Protein AF-A0A7S1HC30-F1 (afdb_monomer_lite)

Radius of gyration: 20.79 Å; chains: 1; bounding box: 41×43×64 Å

Sequence (171 aa):
AEREGFAALMLTPESKALRHLFFAERVASKIADVPEDTPLRSIAKVGVIGAGTMGGGISMNFLNAGLPVTILETKQEALDRGVATIKKNYEAQVKKGKLKEDKYAQRMALLSTTLSYDDLKDCDLIIEAVFEEIGVKEAVFKQLDAVAKPGAILASNTSTLDVDKIASFTG

pLDDT: mean 96.95, std 2.52, range [80.44, 98.88]

Organism: Hemiselmis andersenii (NCBI:txid464988)

Foldseek 3Di:
DVVVVCVVLCPDPVVVVVVVVVVCVVCVVDDPPADPPRDDDDFQEEEEEFLDPVSLVVLLVCLLVLHAYEYEYQDPVRNVVSLVVNLVVVVVCVVVVNDPPVSSVSSNVSYHYDNDPLVCQPGQEYEYDDDQDLVVLLVVLLSCLVRHYPNRHYYYPHDPDDPVSSVVSHD

InterPro domains:
  IPR006176 3-hydroxyacyl-CoA dehydrogenase, NAD binding [PF02737] (45-169)
  IPR036291 NAD(P)-binding domain superfamily [SSF51735] (42-170)

Structure (mmCIF, N/CA/C/O backbone):
data_AF-A0A7S1HC30-F1
#
_entry.id   AF-A0A7S1HC30-F1
#
loop_
_atom_site.group_PDB
_atom_site.id
_atom_site.type_symbol
_atom_site.label_atom_id
_atom_site.label_alt_id
_atom_site.label_comp_id
_atom_site.label_asym_id
_atom_site.label_entity_id
_atom_site.label_seq_id
_atom_site.pdbx_PDB_ins_code
_atom_site.Cartn_x
_atom_site.Cartn_y
_atom_site.Cartn_z
_atom_site.occupancy
_atom_site.B_iso_or_equiv
_atom_site.auth_seq_id
_atom_site.auth_comp_id
_atom_site.auth_asym_id
_atom_site.auth_atom_id
_atom_site.pdbx_PDB_model_num
ATOM 1 N N . ALA A 1 1 ? 22.413 -2.818 -44.638 1.00 84.06 1 ALA A N 1
ATOM 2 C CA . ALA A 1 1 ? 21.764 -1.829 -43.751 1.00 84.06 1 ALA A CA 1
ATOM 3 C C . ALA A 1 1 ? 21.139 -2.478 -42.508 1.00 84.06 1 ALA A C 1
ATOM 5 O O . ALA A 1 1 ? 21.839 -2.566 -41.511 1.00 84.06 1 ALA A O 1
ATOM 6 N N . GLU A 1 2 ? 19.896 -2.989 -42.530 1.00 94.31 2 GLU A N 1
ATOM 7 C CA . GLU A 1 2 ? 19.231 -3.521 -41.312 1.00 94.31 2 GLU A CA 1
ATOM 8 C C . GLU A 1 2 ? 19.999 -4.687 -40.659 1.00 94.31 2 GLU A C 1
ATOM 10 O O . GLU A 1 2 ? 20.321 -4.633 -39.475 1.00 94.31 2 GLU A O 1
ATOM 15 N N . ARG A 1 3 ? 20.370 -5.709 -41.443 1.00 93.56 3 ARG A N 1
ATOM 16 C CA . ARG A 1 3 ? 21.087 -6.902 -40.952 1.00 93.56 3 ARG A CA 1
ATOM 17 C C . ARG A 1 3 ? 22.434 -6.581 -40.295 1.00 93.56 3 ARG A C 1
ATOM 19 O O . ARG A 1 3 ? 22.799 -7.210 -39.307 1.00 93.56 3 ARG A O 1
ATOM 26 N N . GLU A 1 4 ? 23.173 -5.624 -40.847 1.00 92.88 4 GLU A N 1
ATOM 27 C CA . GLU A 1 4 ? 24.473 -5.200 -40.310 1.00 92.88 4 GLU A CA 1
ATOM 28 C C . GLU A 1 4 ? 24.295 -4.438 -38.997 1.00 92.88 4 GLU A C 1
ATOM 30 O O . GLU A 1 4 ? 24.992 -4.723 -38.026 1.00 92.88 4 GLU A O 1
ATOM 35 N N . GLY A 1 5 ? 23.309 -3.536 -38.938 1.00 94.75 5 GLY A N 1
ATOM 36 C CA . GLY A 1 5 ? 22.949 -2.835 -37.706 1.00 94.75 5 GLY A CA 1
ATOM 37 C C . GLY A 1 5 ? 22.493 -3.797 -36.608 1.00 94.75 5 GLY A C 1
ATOM 38 O O . GLY A 1 5 ? 22.943 -3.689 -35.470 1.00 94.75 5 GLY A O 1
ATOM 39 N N . PHE A 1 6 ? 21.674 -4.795 -36.952 1.00 95.12 6 PHE A N 1
ATOM 40 C CA . PHE A 1 6 ? 21.261 -5.844 -36.021 1.00 95.12 6 PHE A CA 1
ATOM 41 C C . PHE A 1 6 ? 22.463 -6.617 -35.466 1.00 95.12 6 PHE A C 1
ATOM 43 O O . PHE A 1 6 ? 22.598 -6.754 -34.252 1.00 95.12 6 PHE A O 1
ATOM 50 N N . ALA A 1 7 ? 23.360 -7.092 -36.336 1.00 93.88 7 ALA A N 1
ATOM 51 C CA . ALA A 1 7 ? 24.540 -7.844 -35.913 1.00 93.88 7 ALA A CA 1
ATOM 52 C C . ALA A 1 7 ? 25.466 -7.013 -35.009 1.00 93.88 7 ALA A C 1
ATOM 54 O O . ALA A 1 7 ? 25.962 -7.532 -34.009 1.00 93.88 7 ALA A O 1
ATOM 55 N N . ALA A 1 8 ? 25.646 -5.725 -35.322 1.00 94.62 8 ALA A N 1
ATOM 56 C CA . ALA A 1 8 ? 26.434 -4.807 -34.507 1.00 94.62 8 ALA A CA 1
ATOM 57 C C . ALA A 1 8 ? 25.818 -4.607 -33.113 1.00 94.62 8 ALA A C 1
ATOM 59 O O . ALA A 1 8 ? 26.519 -4.746 -32.112 1.00 94.62 8 ALA A O 1
ATOM 60 N N . LEU A 1 9 ? 24.506 -4.353 -33.034 1.00 97.12 9 LEU A N 1
ATOM 61 C CA . LEU A 1 9 ? 23.799 -4.145 -31.766 1.00 97.12 9 LEU A CA 1
ATOM 62 C C . LEU A 1 9 ? 23.716 -5.418 -30.915 1.00 97.12 9 LEU A C 1
ATOM 64 O O . LEU A 1 9 ? 23.770 -5.353 -29.692 1.00 97.12 9 LEU A O 1
ATOM 68 N N . MET A 1 10 ? 23.604 -6.597 -31.527 1.00 95.81 10 MET A N 1
ATOM 69 C CA . MET A 1 10 ? 23.440 -7.866 -30.806 1.00 95.81 10 MET A CA 1
ATOM 70 C C . MET A 1 10 ? 24.601 -8.222 -29.873 1.00 95.81 10 MET A C 1
ATOM 72 O O . MET A 1 10 ? 24.403 -8.962 -28.901 1.00 95.81 10 MET A O 1
ATOM 76 N N . LEU A 1 11 ? 25.797 -7.719 -30.173 1.00 94.44 11 LEU A N 1
ATOM 77 C CA . LEU A 1 11 ? 27.024 -8.038 -29.449 1.00 94.44 11 LEU A CA 1
ATOM 78 C C . LEU A 1 11 ? 27.420 -6.964 -28.428 1.00 94.44 11 LEU A C 1
ATOM 80 O O . LEU A 1 11 ? 28.404 -7.151 -27.713 1.00 94.44 11 LEU A O 1
ATOM 84 N N . THR A 1 12 ? 26.669 -5.866 -28.322 1.00 97.94 12 THR A N 1
ATOM 85 C CA . THR A 1 12 ? 27.015 -4.785 -27.395 1.00 97.94 12 THR A CA 1
ATOM 86 C C . THR A 1 12 ? 26.644 -5.128 -25.944 1.00 97.94 12 THR A C 1
ATOM 88 O O . THR A 1 12 ? 25.709 -5.909 -25.693 1.00 97.94 12 THR A O 1
ATOM 91 N N . PRO A 1 13 ? 27.349 -4.550 -24.953 1.00 98.12 13 PRO A N 1
ATOM 92 C CA . PRO A 1 13 ? 27.002 -4.724 -23.545 1.00 98.12 13 PRO A CA 1
ATOM 93 C C . PRO A 1 13 ? 25.593 -4.210 -23.210 1.00 98.12 13 PRO A C 1
ATOM 95 O O . PRO A 1 13 ? 24.913 -4.830 -22.396 1.00 98.12 13 PRO A O 1
ATOM 98 N N . GLU A 1 14 ? 25.108 -3.153 -23.867 1.00 97.94 14 GLU A N 1
ATOM 99 C CA . GLU A 1 14 ? 23.758 -2.608 -23.667 1.00 97.94 14 GLU A CA 1
ATOM 100 C C . GLU A 1 14 ? 22.692 -3.616 -24.106 1.00 97.94 14 GLU A C 1
ATOM 102 O O . GLU A 1 14 ? 21.752 -3.891 -23.363 1.00 97.94 14 GLU A O 1
ATOM 107 N N . SER A 1 15 ? 22.865 -4.245 -25.273 1.00 98.06 15 SER A N 1
ATOM 108 C CA . SER A 1 15 ? 21.964 -5.301 -25.747 1.00 98.06 15 SER A CA 1
ATOM 109 C C . SER A 1 15 ? 21.972 -6.521 -24.825 1.00 98.06 15 SER A C 1
ATOM 111 O O . SER A 1 15 ? 20.935 -7.147 -24.581 1.00 98.06 15 SER A O 1
ATOM 113 N N . LYS A 1 16 ? 23.136 -6.883 -24.272 1.00 97.44 16 LYS A N 1
ATOM 114 C CA . LYS A 1 16 ? 23.230 -7.942 -23.258 1.00 97.44 16 LYS A CA 1
ATOM 115 C C . LYS A 1 16 ? 22.485 -7.558 -21.973 1.00 97.44 16 LYS A C 1
ATOM 117 O O . LYS A 1 16 ? 21.726 -8.379 -21.461 1.00 97.44 16 LYS A O 1
ATOM 122 N N . ALA A 1 17 ? 22.655 -6.330 -21.486 1.00 98.00 17 ALA A N 1
ATOM 123 C CA . ALA A 1 17 ? 21.997 -5.830 -20.280 1.00 98.00 17 ALA A CA 1
ATOM 124 C C . ALA A 1 17 ? 20.469 -5.748 -20.437 1.00 98.00 17 ALA A C 1
ATOM 126 O O . ALA A 1 17 ? 19.740 -6.214 -19.566 1.00 98.00 17 ALA A O 1
ATOM 127 N N . LEU A 1 18 ? 19.976 -5.241 -21.571 1.00 97.81 18 LEU A N 1
ATOM 128 C CA . LEU A 1 18 ? 18.538 -5.136 -21.844 1.00 97.81 18 LEU A CA 1
ATOM 129 C C . LEU A 1 18 ? 17.867 -6.509 -21.954 1.00 97.81 18 LEU A C 1
ATOM 131 O O . LEU A 1 18 ? 16.791 -6.716 -21.396 1.00 97.81 18 LEU A O 1
ATOM 135 N N . ARG A 1 19 ? 18.518 -7.479 -22.610 1.00 97.06 19 ARG A N 1
ATOM 136 C CA . ARG A 1 19 ? 18.030 -8.867 -22.633 1.00 97.06 19 ARG A CA 1
ATOM 137 C C . ARG A 1 19 ? 18.033 -9.488 -21.241 1.00 97.06 19 ARG A C 1
ATOM 139 O O . ARG A 1 19 ? 17.076 -10.168 -20.893 1.00 97.06 19 ARG A O 1
ATOM 146 N N . HIS A 1 20 ? 19.079 -9.253 -20.446 1.00 96.81 20 HIS A N 1
ATOM 147 C CA . HIS A 1 20 ? 19.118 -9.720 -19.062 1.00 96.81 20 HIS A CA 1
ATOM 148 C C . HIS A 1 20 ? 17.942 -9.164 -18.255 1.00 96.81 20 HIS A C 1
ATOM 150 O O . HIS A 1 20 ? 17.221 -9.955 -17.660 1.00 96.81 20 HIS A O 1
ATOM 156 N N . LEU A 1 21 ? 17.701 -7.849 -18.300 1.00 96.62 21 LEU A N 1
ATOM 157 C CA . LEU A 1 21 ? 16.585 -7.210 -17.597 1.00 96.62 21 LEU A CA 1
ATOM 158 C C . LEU A 1 21 ? 15.234 -7.813 -18.004 1.00 96.62 21 LEU A C 1
ATOM 160 O O . LEU A 1 21 ? 14.430 -8.159 -17.145 1.00 96.62 21 LEU A O 1
ATOM 164 N N . PHE A 1 22 ? 1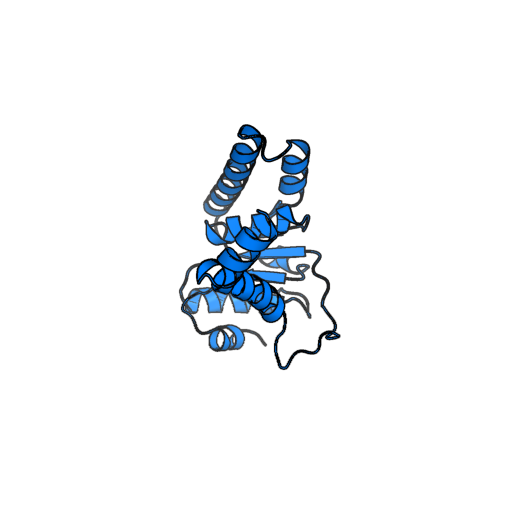5.026 -8.023 -19.305 1.00 95.50 22 PHE A N 1
ATOM 165 C CA . PHE A 1 22 ? 13.807 -8.628 -19.842 1.00 95.50 22 PHE A CA 1
ATOM 166 C C . PHE A 1 22 ? 13.544 -10.049 -19.314 1.00 95.50 22 PHE A C 1
ATOM 168 O O . PHE A 1 22 ? 12.401 -10.414 -19.040 1.00 95.50 22 PHE A O 1
ATOM 175 N N . PHE A 1 23 ? 14.587 -10.872 -19.166 1.00 95.19 23 PHE A N 1
ATOM 176 C CA . PHE A 1 23 ? 14.439 -12.204 -18.574 1.00 95.19 23 PHE A CA 1
ATOM 177 C C . PHE A 1 23 ? 14.345 -12.153 -17.045 1.00 95.19 23 PHE A C 1
ATOM 179 O O . PHE A 1 23 ? 13.558 -12.900 -16.468 1.00 95.19 23 PHE A O 1
ATOM 186 N N . ALA A 1 24 ? 15.100 -11.265 -16.398 1.00 94.56 24 ALA A N 1
ATOM 187 C CA . ALA A 1 24 ? 15.101 -11.098 -14.950 1.00 94.56 24 ALA A CA 1
ATOM 188 C C . ALA A 1 24 ? 13.721 -10.679 -14.427 1.00 94.56 24 ALA A C 1
ATOM 190 O O . ALA A 1 24 ? 13.249 -11.269 -13.464 1.00 94.56 24 ALA A O 1
ATOM 191 N N . GLU A 1 25 ? 13.033 -9.751 -15.099 1.00 93.69 25 GLU A N 1
ATOM 192 C CA . GLU A 1 25 ? 11.677 -9.319 -14.729 1.00 93.69 25 GLU A CA 1
ATOM 193 C C . GLU A 1 25 ? 10.679 -10.490 -14.705 1.00 93.69 25 GLU A C 1
ATOM 195 O O . GLU A 1 25 ? 9.858 -10.609 -13.799 1.00 93.69 25 GLU A O 1
ATOM 200 N N . ARG A 1 26 ? 10.791 -11.417 -15.662 1.00 90.19 26 ARG A N 1
ATOM 201 C CA . ARG A 1 26 ? 9.920 -12.600 -15.736 1.00 90.19 26 ARG A CA 1
ATOM 202 C C . ARG A 1 26 ? 10.243 -13.625 -14.662 1.00 90.19 26 ARG A C 1
ATOM 204 O O . ARG A 1 26 ? 9.333 -14.194 -14.065 1.00 90.19 26 ARG A O 1
ATOM 211 N N . VAL A 1 27 ? 11.530 -13.871 -14.432 1.00 90.81 27 VAL A N 1
ATOM 212 C CA . VAL A 1 27 ? 11.986 -14.836 -13.426 1.00 90.81 27 VAL A CA 1
ATOM 213 C C . VAL A 1 27 ? 11.735 -14.318 -12.010 1.00 90.81 27 VAL A C 1
ATOM 215 O O . VAL A 1 27 ? 11.433 -15.122 -11.143 1.00 90.81 27 VAL A O 1
ATOM 218 N N . ALA A 1 28 ? 11.757 -13.001 -11.780 1.00 91.94 28 ALA A N 1
ATOM 219 C CA . ALA A 1 28 ? 11.500 -12.401 -10.469 1.00 91.94 28 ALA A CA 1
ATOM 220 C C . ALA A 1 28 ? 10.112 -12.745 -9.896 1.00 91.94 28 ALA A C 1
ATOM 222 O O . ALA A 1 28 ? 9.947 -12.782 -8.683 1.00 91.94 28 ALA A O 1
ATOM 223 N N . SER A 1 29 ? 9.127 -13.027 -10.756 1.00 89.12 29 SER A N 1
ATOM 224 C CA . SER A 1 29 ? 7.795 -13.482 -10.331 1.00 89.12 29 SER A CA 1
ATOM 225 C C . SER A 1 29 ? 7.740 -14.953 -9.892 1.00 89.12 29 SER A C 1
ATOM 227 O O . SER A 1 29 ? 6.739 -15.382 -9.326 1.00 89.12 29 SER A O 1
ATOM 229 N N . LYS A 1 30 ? 8.797 -15.733 -10.156 1.00 90.56 30 LYS A N 1
ATOM 230 C CA . LYS A 1 30 ? 8.865 -17.169 -9.877 1.00 90.56 30 LYS A CA 1
ATOM 231 C C . LYS A 1 30 ? 9.690 -17.418 -8.623 1.00 90.56 30 LYS A C 1
ATOM 233 O O . LYS A 1 30 ? 10.906 -17.232 -8.624 1.00 90.56 30 LYS A O 1
ATOM 238 N N . ILE A 1 31 ? 9.027 -17.878 -7.571 1.00 92.25 31 ILE A N 1
ATOM 239 C CA . ILE A 1 31 ? 9.674 -18.282 -6.323 1.00 92.25 31 ILE A CA 1
ATOM 240 C C . ILE A 1 31 ? 9.918 -19.794 -6.404 1.00 92.25 31 ILE A C 1
ATOM 242 O O . ILE A 1 31 ? 9.012 -20.550 -6.740 1.00 92.25 31 ILE A O 1
ATOM 246 N N . ALA A 1 32 ? 11.158 -20.233 -6.170 1.00 91.12 32 ALA A N 1
ATOM 247 C CA . ALA A 1 32 ? 11.612 -21.588 -6.503 1.00 91.12 32 ALA A CA 1
ATOM 248 C C . ALA A 1 32 ? 10.812 -22.716 -5.821 1.00 91.12 32 ALA A C 1
ATOM 250 O O . ALA A 1 32 ? 10.669 -23.793 -6.394 1.00 91.12 32 ALA A O 1
ATOM 251 N N . ASP A 1 33 ? 10.302 -22.467 -4.619 1.00 93.94 33 ASP A N 1
ATOM 252 C CA . ASP A 1 33 ? 9.535 -23.393 -3.787 1.00 93.94 33 ASP A CA 1
ATOM 253 C C . ASP A 1 33 ? 8.023 -23.095 -3.766 1.00 93.94 33 ASP A C 1
ATOM 255 O O . ASP A 1 33 ? 7.284 -23.746 -3.029 1.00 93.94 33 ASP A O 1
ATOM 259 N N . VAL A 1 34 ? 7.541 -22.168 -4.606 1.00 94.50 34 VAL A N 1
ATOM 260 C CA . VAL A 1 34 ? 6.113 -21.842 -4.749 1.00 94.50 34 VAL A CA 1
ATOM 261 C C . VAL A 1 34 ? 5.634 -22.240 -6.152 1.00 94.50 34 VAL A C 1
ATOM 263 O O . VAL A 1 34 ? 5.957 -21.558 -7.129 1.00 94.50 34 VAL A O 1
ATOM 266 N N . PRO A 1 35 ? 4.862 -23.336 -6.286 1.00 94.50 35 PRO A N 1
ATOM 267 C CA . PRO A 1 35 ? 4.300 -23.769 -7.565 1.00 94.50 35 PRO A CA 1
ATOM 268 C C . PRO A 1 35 ? 3.409 -22.708 -8.227 1.00 94.50 35 PRO A C 1
ATOM 270 O O . PRO A 1 35 ? 2.715 -21.953 -7.544 1.00 94.50 35 PRO A O 1
ATOM 273 N N . GLU A 1 36 ? 3.373 -22.680 -9.565 1.00 91.69 36 GLU A N 1
ATOM 274 C CA . GLU A 1 36 ? 2.570 -21.708 -10.333 1.00 91.69 36 GLU A CA 1
ATOM 275 C C . GLU A 1 36 ? 1.051 -21.851 -10.102 1.00 91.69 36 GLU A C 1
ATOM 277 O O . GLU A 1 36 ? 0.307 -20.896 -10.314 1.00 91.69 36 GLU A O 1
ATOM 282 N N . ASP A 1 37 ? 0.586 -23.017 -9.650 1.00 93.88 37 ASP A N 1
ATOM 283 C CA . ASP A 1 37 ? -0.816 -23.320 -9.343 1.00 93.88 37 ASP A CA 1
ATOM 284 C C . ASP A 1 37 ? -1.187 -23.104 -7.864 1.00 93.88 37 ASP A C 1
ATOM 286 O O . ASP A 1 37 ? -2.291 -23.464 -7.447 1.00 93.88 37 ASP A O 1
ATOM 290 N N . THR A 1 38 ? -0.298 -22.488 -7.074 1.00 95.81 38 THR A N 1
ATOM 291 C CA . THR A 1 38 ? -0.565 -22.159 -5.667 1.00 95.81 38 THR A CA 1
ATOM 292 C C . THR A 1 38 ? -1.854 -21.332 -5.549 1.00 95.81 38 THR A C 1
ATOM 294 O O . THR A 1 38 ? -1.933 -20.238 -6.118 1.00 95.81 38 THR A O 1
ATOM 297 N N . PRO A 1 39 ? -2.873 -21.806 -4.804 1.00 95.81 39 PRO A N 1
ATOM 298 C CA . PRO A 1 39 ? -4.133 -21.087 -4.665 1.00 95.81 39 PRO A CA 1
ATOM 299 C C . PRO A 1 39 ? -3.936 -19.694 -4.063 1.00 95.81 39 PRO A C 1
ATOM 301 O O . PRO A 1 39 ? -3.283 -19.532 -3.031 1.00 95.81 39 PRO A O 1
ATOM 304 N N . LEU A 1 40 ? -4.547 -18.686 -4.685 1.00 95.94 40 LEU A N 1
ATOM 305 C CA . LEU A 1 40 ? -4.446 -17.296 -4.247 1.00 95.94 40 LEU A CA 1
ATOM 306 C C . LEU A 1 40 ? -5.643 -16.887 -3.390 1.00 95.94 40 LEU A C 1
ATOM 308 O O . LEU A 1 40 ? -6.783 -17.285 -3.636 1.00 95.94 40 LEU A O 1
ATOM 312 N N . ARG A 1 41 ? -5.386 -16.016 -2.411 1.00 96.19 41 ARG A N 1
ATOM 313 C CA . ARG A 1 41 ? -6.446 -15.292 -1.702 1.00 96.19 41 ARG A CA 1
ATOM 314 C C . ARG A 1 41 ? -6.912 -14.116 -2.559 1.00 96.19 41 ARG A C 1
ATOM 316 O O . ARG A 1 41 ? -6.097 -13.415 -3.154 1.00 96.19 41 ARG A O 1
ATOM 323 N N . SER A 1 42 ? -8.221 -13.887 -2.605 1.00 96.88 42 SER A N 1
ATOM 324 C CA . SER A 1 42 ? -8.779 -12.713 -3.279 1.00 96.88 42 SER A CA 1
ATOM 325 C C . SER A 1 42 ? -8.564 -11.468 -2.424 1.00 96.88 42 SER A C 1
ATOM 327 O O . SER A 1 42 ? -8.919 -11.470 -1.249 1.00 96.88 42 SER A O 1
ATOM 329 N N . ILE A 1 43 ? -8.042 -10.396 -3.023 1.00 98.31 43 ILE A N 1
ATOM 330 C CA . ILE A 1 43 ? -7.889 -9.093 -2.369 1.00 98.31 43 ILE A CA 1
ATOM 331 C C . ILE A 1 43 ? -8.920 -8.130 -2.954 1.00 98.31 43 ILE A C 1
ATOM 333 O O . ILE A 1 43 ? -8.803 -7.714 -4.105 1.00 98.31 43 ILE A O 1
ATOM 337 N N . ALA A 1 44 ? -9.938 -7.796 -2.162 1.00 98.06 44 ALA A N 1
ATOM 338 C CA . ALA A 1 44 ? -11.028 -6.901 -2.536 1.00 98.06 44 ALA A CA 1
ATOM 339 C C . ALA A 1 44 ? -11.071 -5.620 -1.688 1.00 98.06 44 ALA A C 1
ATOM 341 O O . ALA A 1 44 ? -11.617 -4.623 -2.150 1.00 98.06 44 ALA A O 1
ATOM 342 N N . LYS A 1 45 ? -10.511 -5.621 -0.471 1.00 98.56 45 LYS A N 1
ATOM 343 C CA . LYS A 1 45 ? -10.389 -4.446 0.408 1.00 98.56 45 LYS A CA 1
ATOM 344 C C . LYS A 1 45 ? -9.005 -4.382 1.046 1.00 98.56 45 LYS A C 1
ATOM 346 O O . LYS A 1 45 ? -8.523 -5.387 1.570 1.00 98.56 45 LYS A O 1
ATOM 351 N N . VAL A 1 46 ? -8.400 -3.195 1.042 1.00 98.88 46 VAL A N 1
ATOM 352 C CA . VAL A 1 46 ? -7.055 -2.969 1.586 1.00 98.88 46 VAL A CA 1
ATOM 353 C C . VAL A 1 46 ? -7.094 -1.977 2.746 1.00 98.88 46 VAL A C 1
ATOM 355 O O . VAL A 1 46 ? -7.694 -0.910 2.640 1.00 98.88 46 VAL A O 1
ATOM 358 N N . GLY A 1 47 ? -6.425 -2.309 3.845 1.00 98.81 47 GLY A N 1
ATOM 359 C CA . GLY A 1 47 ? -6.130 -1.393 4.943 1.00 98.81 47 GLY A CA 1
ATOM 360 C C . GLY A 1 47 ? -4.696 -0.877 4.847 1.00 98.81 47 GLY A C 1
ATOM 361 O O . GLY A 1 47 ? -3.785 -1.634 4.512 1.00 98.81 47 GLY A O 1
ATOM 362 N N . VAL A 1 48 ? -4.469 0.396 5.159 1.00 98.88 48 VAL A N 1
ATOM 363 C CA . VAL A 1 48 ? -3.117 0.965 5.282 1.00 98.88 48 VAL A CA 1
ATOM 364 C C . VAL A 1 48 ? -3.013 1.721 6.597 1.00 98.88 48 VAL A C 1
ATOM 366 O O . VAL A 1 48 ? -3.811 2.618 6.857 1.00 98.88 48 VAL A O 1
ATOM 369 N N . ILE A 1 49 ? -2.028 1.382 7.425 1.00 98.69 49 ILE A N 1
ATOM 370 C CA . ILE A 1 49 ? -1.797 2.062 8.703 1.00 98.69 49 ILE A CA 1
ATOM 371 C C . ILE A 1 49 ? -0.692 3.092 8.525 1.00 98.69 49 ILE A C 1
ATOM 373 O O . ILE A 1 49 ? 0.440 2.749 8.188 1.00 98.69 49 ILE A O 1
ATOM 377 N N . GLY A 1 50 ? -1.029 4.348 8.796 1.00 98.06 50 GLY A N 1
ATOM 378 C CA . GLY A 1 50 ? -0.155 5.495 8.620 1.00 98.06 50 GLY A CA 1
ATOM 379 C C . GLY A 1 50 ? -0.509 6.278 7.358 1.00 98.06 50 GLY A C 1
ATOM 380 O O . GLY A 1 50 ? -0.426 5.780 6.241 1.00 98.06 50 GLY A O 1
ATOM 381 N N . ALA A 1 51 ? -0.849 7.555 7.530 1.00 97.31 51 ALA A N 1
ATOM 382 C CA . ALA A 1 51 ? -1.204 8.469 6.439 1.00 97.31 51 ALA A CA 1
ATOM 383 C C . ALA A 1 51 ? -0.011 9.309 5.923 1.00 97.31 51 ALA A C 1
ATOM 385 O O . ALA A 1 51 ? -0.193 10.304 5.222 1.00 97.31 51 ALA A O 1
ATOM 386 N N . GLY A 1 52 ? 1.221 8.946 6.302 1.00 95.19 52 GLY A N 1
ATOM 387 C CA . GLY A 1 52 ? 2.444 9.631 5.872 1.00 95.19 52 GLY A CA 1
ATOM 388 C C . GLY A 1 52 ? 2.778 9.407 4.392 1.00 95.19 52 GLY A C 1
ATOM 389 O O . GLY A 1 52 ? 2.005 8.820 3.639 1.00 95.19 52 GLY A O 1
ATOM 390 N N . THR A 1 53 ? 3.966 9.837 3.962 1.00 95.44 53 THR A N 1
ATOM 391 C CA . THR A 1 53 ? 4.405 9.723 2.557 1.00 95.44 53 THR A CA 1
ATOM 392 C C . THR A 1 53 ? 4.319 8.292 2.020 1.00 95.44 53 THR A C 1
ATOM 394 O O . THR A 1 53 ? 3.790 8.084 0.929 1.00 95.44 53 THR A O 1
ATOM 397 N N . MET A 1 54 ? 4.798 7.309 2.792 1.00 96.94 54 MET A N 1
ATOM 398 C CA . MET A 1 54 ? 4.784 5.900 2.384 1.00 96.94 54 MET A CA 1
ATOM 399 C C . MET A 1 54 ? 3.358 5.359 2.302 1.00 96.94 54 MET A C 1
ATOM 401 O O . MET A 1 54 ? 2.948 4.902 1.239 1.00 96.94 54 MET A O 1
ATOM 405 N N . GLY A 1 55 ? 2.570 5.487 3.374 1.00 98.06 55 GLY A N 1
ATOM 406 C CA . GLY A 1 55 ? 1.188 5.007 3.385 1.00 98.06 55 GLY A CA 1
ATOM 407 C C . GLY A 1 55 ? 0.303 5.677 2.332 1.00 98.06 55 GLY A C 1
ATOM 408 O O . GLY A 1 55 ? -0.497 5.006 1.680 1.00 98.06 55 GLY A O 1
ATOM 409 N N . GLY A 1 56 ? 0.511 6.968 2.056 1.00 98.06 56 GLY A N 1
ATOM 410 C CA . GLY A 1 56 ? -0.162 7.664 0.961 1.00 98.06 56 GLY A CA 1
ATOM 411 C C . GLY A 1 56 ? 0.202 7.106 -0.419 1.00 98.06 56 GLY A C 1
ATOM 412 O O . GLY A 1 56 ? -0.687 6.842 -1.228 1.00 98.06 56 GLY A O 1
ATOM 413 N N . GLY A 1 57 ? 1.491 6.869 -0.682 1.00 98.25 57 GLY A N 1
ATOM 414 C CA . GLY A 1 57 ? 1.956 6.272 -1.938 1.00 98.25 57 GLY A CA 1
ATOM 415 C C . GLY A 1 57 ? 1.467 4.834 -2.138 1.00 98.25 57 GLY A C 1
ATOM 416 O O . GLY A 1 57 ? 0.980 4.494 -3.217 1.00 98.25 57 GLY A O 1
ATOM 417 N N . ILE A 1 58 ? 1.528 4.015 -1.083 1.00 98.69 58 ILE A N 1
ATOM 418 C CA . ILE A 1 58 ? 1.001 2.644 -1.065 1.00 98.69 58 ILE A CA 1
ATOM 419 C C . ILE A 1 58 ? -0.494 2.662 -1.387 1.00 98.69 58 ILE A C 1
ATOM 421 O O . ILE A 1 58 ? -0.926 1.981 -2.316 1.00 98.69 58 ILE A O 1
ATOM 425 N N . SER A 1 59 ? -1.267 3.505 -0.698 1.00 98.75 59 SER A N 1
ATOM 426 C CA . SER A 1 59 ? -2.707 3.655 -0.937 1.00 98.75 59 SER A CA 1
ATOM 427 C C . SER A 1 59 ? -2.996 4.008 -2.395 1.00 98.75 59 SER A C 1
ATOM 429 O O . SER A 1 59 ? -3.814 3.360 -3.043 1.00 98.75 59 SER A O 1
ATOM 431 N N . MET A 1 60 ? -2.270 4.976 -2.962 1.00 98.56 60 MET A N 1
ATOM 432 C CA . MET A 1 60 ? -2.447 5.379 -4.358 1.00 98.56 60 MET A CA 1
ATOM 433 C C . MET A 1 60 ? -2.225 4.236 -5.359 1.00 98.56 60 MET A C 1
ATOM 435 O O . MET A 1 60 ? -2.910 4.216 -6.380 1.00 98.56 60 MET A O 1
ATOM 439 N N . ASN A 1 61 ? -1.321 3.284 -5.101 1.00 98.62 61 ASN A N 1
ATOM 440 C CA . ASN A 1 61 ? -1.126 2.129 -5.988 1.00 98.62 61 ASN A CA 1
ATOM 441 C C . ASN A 1 61 ? -2.390 1.261 -6.075 1.00 98.62 61 ASN A C 1
ATOM 443 O O . ASN A 1 61 ? -2.828 0.932 -7.178 1.00 98.62 61 ASN A O 1
ATOM 447 N N . PHE A 1 62 ? -3.024 0.965 -4.938 1.00 98.75 62 PHE A N 1
ATOM 448 C CA . PHE A 1 62 ? -4.268 0.191 -4.899 1.00 98.75 62 PHE A CA 1
ATOM 449 C C . PHE A 1 62 ? -5.448 0.958 -5.502 1.00 98.75 62 PHE A C 1
ATOM 451 O O . PHE A 1 62 ? -6.172 0.410 -6.334 1.00 98.75 62 PHE A O 1
ATOM 458 N N . LEU A 1 63 ? -5.584 2.253 -5.192 1.00 98.69 63 LEU A N 1
ATOM 459 C CA . LEU A 1 63 ? -6.609 3.105 -5.805 1.00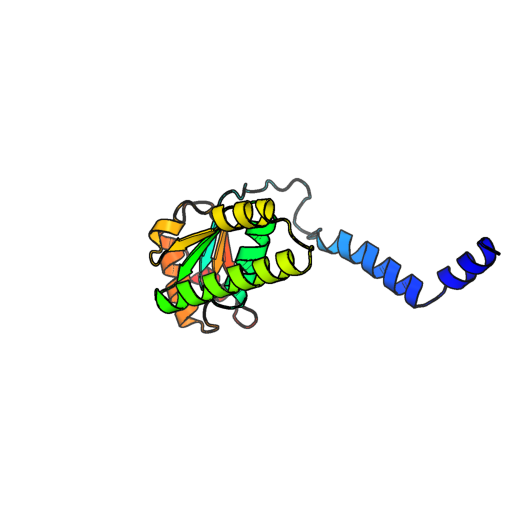 98.69 63 LEU A CA 1
ATOM 460 C C . LEU A 1 63 ? -6.453 3.151 -7.334 1.00 98.69 63 LEU A C 1
ATOM 462 O O . LEU A 1 63 ? -7.436 3.095 -8.071 1.00 98.69 63 LEU A O 1
ATOM 466 N N . ASN A 1 64 ? -5.215 3.211 -7.838 1.00 98.06 64 ASN A N 1
ATOM 467 C CA . ASN A 1 64 ? -4.938 3.189 -9.275 1.00 98.06 64 ASN A CA 1
ATOM 468 C C . ASN A 1 64 ? -5.351 1.869 -9.937 1.00 98.06 64 ASN A C 1
ATOM 470 O O . ASN A 1 64 ? -5.766 1.902 -11.097 1.00 98.06 64 ASN A O 1
ATOM 474 N N . ALA A 1 65 ? -5.252 0.756 -9.207 1.00 98.00 65 ALA A N 1
ATOM 475 C CA . ALA A 1 65 ? -5.712 -0.566 -9.625 1.00 98.00 65 ALA A CA 1
ATOM 476 C C . ALA A 1 65 ? -7.233 -0.765 -9.458 1.00 98.00 65 ALA A C 1
ATOM 478 O O . ALA A 1 65 ? -7.759 -1.792 -9.877 1.00 98.00 65 ALA A O 1
ATOM 479 N N . GLY A 1 66 ? -7.950 0.213 -8.891 1.00 98.06 66 GLY A N 1
ATOM 480 C CA . GLY A 1 66 ? -9.396 0.145 -8.678 1.00 98.06 66 GLY A CA 1
ATOM 481 C C . GLY A 1 66 ? -9.811 -0.588 -7.401 1.00 98.06 66 GLY A C 1
ATOM 482 O O . GLY A 1 66 ? -10.967 -0.990 -7.293 1.00 98.06 66 GLY A O 1
ATOM 483 N N . LEU A 1 67 ? -8.894 -0.759 -6.444 1.00 98.56 67 LEU A N 1
ATOM 484 C CA . LEU A 1 67 ? -9.175 -1.400 -5.162 1.00 98.56 67 LEU A CA 1
ATOM 485 C C . LEU A 1 67 ? -9.514 -0.357 -4.077 1.00 98.56 67 LEU A C 1
ATOM 487 O O . LEU A 1 67 ? -8.811 0.652 -3.975 1.00 98.56 67 LEU A O 1
ATOM 491 N N . PRO A 1 68 ? -10.559 -0.587 -3.257 1.00 98.69 68 PRO A N 1
ATOM 492 C CA . PRO A 1 68 ? -10.870 0.224 -2.085 1.00 98.69 68 PRO A CA 1
ATOM 493 C C . PRO A 1 68 ? -9.745 0.185 -1.051 1.00 98.69 68 PRO A C 1
ATOM 495 O O . PRO A 1 68 ? -9.230 -0.891 -0.730 1.00 98.69 68 PRO A O 1
ATOM 498 N N . VAL A 1 69 ? -9.421 1.351 -0.490 1.00 98.88 69 VAL A N 1
ATOM 499 C CA . VAL A 1 69 ? -8.411 1.501 0.562 1.00 98.88 69 VAL A CA 1
ATOM 500 C C . VAL A 1 69 ? -8.995 2.251 1.751 1.00 98.88 69 VAL A C 1
ATOM 502 O O . VAL A 1 69 ? -9.531 3.343 1.576 1.00 98.88 69 VAL A O 1
ATOM 505 N N . THR A 1 70 ? -8.818 1.714 2.956 1.00 98.88 70 THR A N 1
ATOM 506 C CA . THR A 1 70 ? -9.069 2.425 4.215 1.00 98.88 70 THR A CA 1
ATOM 507 C C . THR A 1 70 ? -7.739 2.790 4.867 1.00 98.88 70 THR A C 1
ATOM 509 O O . THR A 1 70 ? -6.968 1.904 5.237 1.00 98.88 70 THR A O 1
ATOM 512 N N . ILE A 1 71 ? -7.458 4.089 5.017 1.00 98.75 71 ILE A N 1
ATOM 513 C CA . ILE A 1 71 ? -6.270 4.569 5.739 1.00 98.75 71 ILE A CA 1
ATOM 514 C C . ILE A 1 71 ? -6.619 4.785 7.209 1.00 98.75 71 ILE A C 1
ATOM 516 O O . ILE A 1 71 ? -7.522 5.564 7.521 1.00 98.75 71 ILE A O 1
ATOM 520 N N . LEU A 1 72 ? -5.867 4.144 8.097 1.00 98.75 72 LEU A N 1
ATOM 521 C CA . LEU A 1 72 ? -5.927 4.358 9.537 1.00 98.75 72 LEU A CA 1
ATOM 522 C C . LEU A 1 72 ? -4.817 5.316 9.985 1.00 98.75 72 LEU A C 1
ATOM 524 O O . LEU A 1 72 ? -3.659 5.174 9.583 1.00 98.75 72 LEU A O 1
ATOM 528 N N . GLU A 1 73 ? -5.158 6.259 10.860 1.00 98.06 73 GLU A N 1
ATOM 529 C CA . GLU A 1 73 ? -4.189 7.046 11.631 1.00 98.06 73 GLU A CA 1
ATOM 530 C C . GLU A 1 73 ? -4.667 7.229 13.084 1.00 98.06 73 GLU A C 1
ATOM 532 O O . GLU A 1 73 ? -5.833 7.053 13.399 1.00 98.06 73 GLU A O 1
ATOM 537 N N . THR A 1 74 ? -3.768 7.607 13.982 1.00 95.81 74 THR A N 1
ATOM 538 C CA . THR A 1 74 ? -4.022 7.947 15.382 1.00 95.81 74 THR A CA 1
ATOM 539 C C . THR A 1 74 ? -4.576 9.359 15.576 1.00 95.81 74 THR A C 1
ATOM 541 O O . THR A 1 74 ? -5.303 9.596 16.540 1.00 95.81 74 THR A O 1
ATOM 544 N N . LYS A 1 75 ? -4.236 10.316 14.696 1.00 97.12 75 LYS A N 1
ATOM 545 C CA . LYS A 1 75 ? -4.655 11.724 14.816 1.00 97.12 75 LYS A CA 1
ATOM 546 C C . LYS A 1 75 ? -5.329 12.235 13.549 1.00 97.12 75 LYS A C 1
ATOM 548 O O . LYS A 1 75 ? -4.781 12.101 12.452 1.00 97.12 75 LYS A O 1
ATOM 553 N N . GLN A 1 76 ? -6.463 12.920 13.715 1.00 98.00 76 GLN A N 1
ATOM 554 C CA . GLN A 1 76 ? -7.226 13.491 12.603 1.00 98.00 76 GLN A CA 1
ATOM 555 C C . GLN A 1 76 ? -6.374 14.448 11.760 1.00 98.00 76 GLN A C 1
ATOM 557 O O . GLN A 1 76 ? -6.400 14.385 10.535 1.00 98.00 76 GLN A O 1
ATOM 562 N N . GLU A 1 77 ? -5.528 15.270 12.384 1.00 97.94 77 GLU A N 1
ATOM 563 C CA . GLU A 1 77 ? -4.707 16.241 11.656 1.00 97.94 77 GLU A CA 1
ATOM 564 C C . GLU A 1 77 ? -3.659 15.560 10.767 1.00 97.94 77 GLU A C 1
ATOM 566 O O . GLU A 1 77 ? -3.297 16.074 9.708 1.00 97.94 77 GLU A O 1
ATOM 571 N N . ALA A 1 78 ? -3.126 14.413 11.195 1.00 97.12 78 ALA A N 1
ATOM 572 C CA . ALA A 1 78 ? -2.178 13.645 10.396 1.00 97.12 78 ALA A CA 1
ATOM 573 C C . ALA A 1 78 ? -2.879 12.948 9.225 1.00 97.12 78 ALA A C 1
ATOM 575 O O . ALA A 1 78 ? -2.366 12.981 8.103 1.00 97.12 78 ALA A O 1
ATOM 576 N N . LEU A 1 79 ? -4.067 12.400 9.477 1.00 98.25 79 LEU A N 1
ATOM 577 C CA . LEU A 1 79 ? -4.924 11.792 8.469 1.00 98.25 79 LEU A CA 1
ATOM 578 C C . LEU A 1 79 ? -5.319 12.800 7.378 1.00 98.25 79 LEU A C 1
ATOM 580 O O . LEU A 1 79 ? -5.097 12.547 6.192 1.00 98.25 79 LEU A O 1
ATOM 584 N N . ASP A 1 80 ? -5.791 13.984 7.771 1.00 98.25 80 ASP A N 1
ATOM 585 C CA . ASP A 1 80 ? -6.184 15.057 6.855 1.00 98.25 80 ASP A CA 1
ATOM 586 C C . ASP A 1 80 ? -5.013 15.514 5.978 1.00 98.25 80 ASP A C 1
ATOM 588 O O . ASP A 1 80 ? -5.160 15.681 4.763 1.00 98.25 80 ASP A O 1
ATOM 592 N N . ARG A 1 81 ? -3.816 15.668 6.565 1.00 98.25 81 ARG A N 1
ATOM 593 C CA . ARG A 1 81 ? -2.594 16.000 5.810 1.00 98.25 81 ARG A CA 1
ATOM 594 C C . ARG A 1 81 ? -2.232 14.916 4.794 1.00 98.25 81 ARG A C 1
ATOM 596 O O . ARG A 1 81 ? -1.839 15.245 3.668 1.00 98.25 81 ARG A O 1
ATOM 603 N N . GLY A 1 82 ? -2.360 13.645 5.168 1.00 97.88 82 GLY A N 1
ATOM 604 C CA . GLY A 1 82 ? -2.117 12.514 4.275 1.00 97.88 82 GLY A CA 1
ATOM 605 C C . GLY A 1 82 ? -3.070 12.509 3.082 1.00 97.88 82 GLY A C 1
ATOM 606 O O . GLY A 1 82 ? -2.635 12.504 1.927 1.00 97.88 82 GLY A O 1
ATOM 607 N N . VAL A 1 83 ? -4.373 12.635 3.349 1.00 98.44 83 VAL A N 1
ATOM 608 C CA . VAL A 1 83 ? -5.413 12.722 2.312 1.00 98.44 83 VAL A CA 1
ATOM 609 C C . VAL A 1 83 ? -5.202 13.935 1.407 1.00 98.44 83 VAL A C 1
ATOM 611 O O . VAL A 1 83 ? -5.302 13.816 0.184 1.00 98.44 83 VAL A O 1
ATOM 614 N N . ALA A 1 84 ? -4.872 15.099 1.969 1.00 98.44 84 ALA A N 1
ATOM 615 C CA . ALA A 1 84 ? -4.574 16.299 1.189 1.00 98.44 84 ALA A CA 1
ATOM 616 C C . ALA A 1 84 ? -3.375 16.087 0.250 1.00 98.44 84 ALA A C 1
ATOM 618 O O . ALA A 1 84 ? -3.392 16.533 -0.899 1.00 98.44 84 ALA A O 1
ATOM 619 N N . THR A 1 85 ? -2.356 15.356 0.704 1.00 98.38 85 THR A N 1
ATOM 620 C CA . THR A 1 85 ? -1.186 15.010 -0.112 1.00 98.38 85 THR A CA 1
ATOM 621 C C . THR A 1 85 ? -1.562 14.080 -1.267 1.00 98.38 85 THR A C 1
ATOM 623 O O . THR A 1 85 ? -1.154 14.327 -2.404 1.00 98.38 85 THR A O 1
ATOM 626 N N . ILE A 1 86 ? -2.388 13.057 -1.023 1.00 98.44 86 ILE A N 1
ATOM 627 C CA . ILE A 1 86 ? -2.916 12.170 -2.076 1.00 98.44 86 ILE A CA 1
ATOM 628 C C . ILE A 1 86 ? -3.710 12.978 -3.115 1.00 98.44 86 ILE A C 1
ATOM 630 O O . ILE A 1 86 ? -3.436 12.881 -4.315 1.00 98.44 86 ILE A O 1
ATOM 634 N N . LYS A 1 87 ? -4.640 13.833 -2.665 1.00 98.25 87 LYS A N 1
ATOM 635 C CA . LYS A 1 87 ? -5.450 14.698 -3.541 1.00 98.25 87 LYS A CA 1
ATOM 636 C C . LYS A 1 87 ? -4.571 15.573 -4.428 1.00 98.25 87 LYS A C 1
ATOM 638 O O . LYS A 1 87 ? -4.695 15.524 -5.651 1.00 98.25 87 LYS A O 1
ATOM 643 N N . LYS A 1 88 ? -3.610 16.284 -3.830 1.00 98.31 88 LYS A N 1
ATOM 644 C CA . LYS A 1 88 ? -2.670 17.154 -4.550 1.00 98.31 88 LYS A CA 1
ATOM 645 C C . LYS A 1 88 ? -1.870 16.392 -5.611 1.00 98.31 88 LYS A C 1
ATOM 647 O O . LYS A 1 88 ? -1.641 16.921 -6.700 1.00 98.31 88 LYS A O 1
ATOM 652 N N . ASN A 1 89 ? -1.453 15.157 -5.324 1.00 97.88 89 ASN A N 1
ATOM 653 C CA . ASN A 1 89 ? -0.739 14.327 -6.293 1.00 97.88 89 ASN A CA 1
ATOM 654 C C . ASN A 1 89 ? -1.606 13.974 -7.506 1.00 97.88 89 ASN A C 1
ATOM 656 O O . AS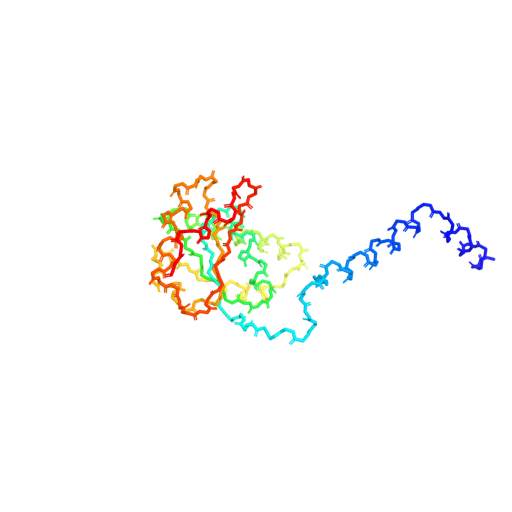N A 1 89 ? -1.129 14.060 -8.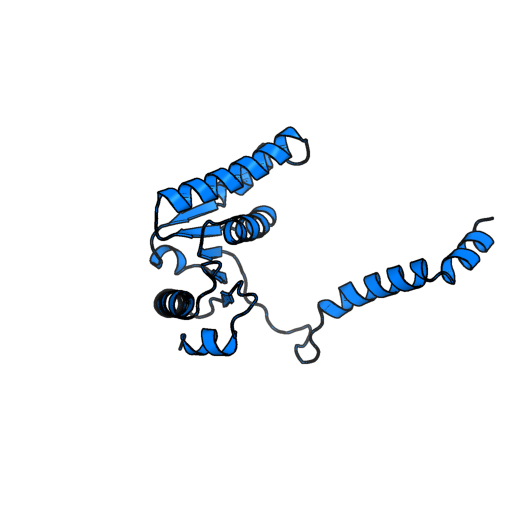641 1.00 97.88 89 ASN A O 1
ATOM 660 N N . TYR A 1 90 ? -2.870 13.602 -7.299 1.00 98.31 90 TYR A N 1
ATOM 661 C CA . TYR A 1 90 ? -3.766 13.331 -8.419 1.00 98.31 90 TYR A CA 1
ATOM 662 C C . TYR A 1 90 ? -4.140 14.595 -9.191 1.00 98.31 90 TYR A C 1
ATOM 664 O O . TYR A 1 90 ? -4.073 14.591 -10.419 1.00 98.31 90 TYR A O 1
ATOM 672 N N . GLU A 1 91 ? -4.446 15.696 -8.508 1.00 98.12 91 GLU A N 1
ATOM 673 C CA . GLU A 1 91 ? -4.731 16.986 -9.146 1.00 98.12 91 GLU A CA 1
ATOM 674 C C . GLU A 1 91 ? -3.562 17.455 -10.020 1.00 98.12 91 GLU A C 1
ATOM 676 O O . GLU A 1 91 ? -3.763 17.959 -11.124 1.00 98.12 91 GLU A O 1
ATOM 681 N N . ALA A 1 92 ? -2.320 17.245 -9.574 1.00 98.19 92 ALA A N 1
ATOM 682 C CA . ALA A 1 92 ? -1.138 17.543 -10.375 1.00 98.19 92 ALA A CA 1
ATOM 683 C C . ALA A 1 92 ? -1.054 16.680 -11.647 1.00 98.19 92 ALA A C 1
ATOM 685 O O . ALA A 1 92 ? -0.586 17.161 -12.679 1.00 98.19 92 ALA A O 1
ATOM 686 N N . GLN A 1 93 ? -1.502 15.421 -11.604 1.00 97.75 93 GLN A N 1
ATOM 687 C CA . GLN A 1 93 ? -1.575 14.560 -12.789 1.00 97.75 93 GLN A CA 1
ATOM 688 C C . GLN A 1 93 ? -2.696 14.990 -13.739 1.00 97.75 93 GLN A C 1
ATOM 690 O O . GLN A 1 93 ? -2.473 14.996 -14.951 1.00 97.75 93 GLN A O 1
ATOM 695 N N . VAL A 1 94 ? -3.849 15.405 -13.204 1.00 98.12 94 VAL A N 1
ATOM 696 C CA . VAL A 1 94 ? -4.963 15.956 -13.992 1.00 98.12 94 VAL A CA 1
ATOM 697 C C . VAL A 1 94 ? -4.527 17.224 -14.721 1.00 98.12 94 VAL A C 1
ATOM 699 O O . VAL A 1 94 ? -4.633 17.296 -15.941 1.00 98.12 94 VAL A O 1
ATOM 702 N N . LYS A 1 95 ? -3.906 18.176 -14.012 1.00 97.88 95 LYS A N 1
ATOM 703 C CA . LYS A 1 95 ? -3.370 19.417 -14.605 1.00 97.88 95 LYS A CA 1
ATOM 704 C C . LYS A 1 95 ? -2.338 19.164 -15.707 1.00 97.88 95 LYS A C 1
ATOM 706 O O . LYS A 1 95 ? -2.225 19.956 -16.634 1.00 97.88 95 LYS A O 1
ATOM 711 N N . LYS A 1 96 ? -1.581 18.067 -15.613 1.00 97.88 96 LYS A N 1
ATOM 712 C CA . LYS A 1 96 ? -0.599 17.643 -16.627 1.00 97.88 96 LYS A CA 1
ATOM 713 C C . LYS A 1 96 ? -1.214 16.818 -17.768 1.00 97.88 96 LYS A C 1
ATOM 715 O O . LYS A 1 96 ? -0.463 16.320 -18.601 1.00 97.88 96 LYS A O 1
ATOM 720 N N . GLY A 1 97 ? -2.532 16.604 -17.781 1.00 97.19 97 GLY A N 1
ATOM 721 C CA . GLY A 1 97 ? -3.222 15.773 -18.773 1.00 97.19 97 GLY A CA 1
ATOM 722 C C . GLY A 1 97 ? -2.904 14.275 -18.681 1.00 97.19 97 GLY A C 1
ATOM 723 O O . GLY A 1 97 ? -3.217 13.527 -19.602 1.00 97.19 97 GLY A O 1
ATOM 724 N N . LYS A 1 98 ? -2.274 13.816 -17.589 1.00 97.12 98 LYS A N 1
ATOM 725 C CA . LYS A 1 98 ? -1.906 12.402 -17.373 1.00 97.12 98 LYS A CA 1
ATOM 726 C C . LYS A 1 98 ? -3.020 11.583 -16.719 1.00 97.12 98 LYS A C 1
ATOM 728 O O . LYS A 1 98 ? -2.953 10.358 -16.710 1.00 97.12 98 LYS A O 1
ATOM 733 N N . LEU A 1 99 ? -4.022 12.253 -16.156 1.00 97.56 99 LEU A N 1
ATOM 734 C CA . LEU A 1 99 ? -5.176 11.645 -15.505 1.00 97.56 99 LEU A CA 1
ATOM 735 C C . LEU A 1 99 ? -6.438 12.410 -15.906 1.00 97.56 99 LEU A C 1
ATOM 737 O O . LEU A 1 99 ? -6.437 13.636 -15.908 1.00 97.56 99 LEU A O 1
ATOM 741 N N . LYS A 1 100 ? -7.511 11.697 -16.241 1.00 97.50 100 LYS A N 1
ATOM 742 C CA . LYS A 1 100 ? -8.815 12.315 -16.497 1.00 97.50 100 LYS A CA 1
ATOM 743 C C . LYS A 1 100 ? -9.549 12.601 -15.182 1.00 97.50 100 LYS A C 1
ATOM 745 O O . LYS A 1 100 ? -9.355 11.885 -14.200 1.00 97.50 100 LYS A O 1
ATOM 750 N N . GLU A 1 101 ? -10.407 13.619 -15.172 1.00 97.19 101 GLU A N 1
ATOM 751 C CA . GLU A 1 101 ? -11.171 14.026 -13.981 1.00 97.19 101 GLU A CA 1
ATOM 752 C C . GLU A 1 101 ? -12.113 12.929 -13.464 1.00 97.19 101 GLU A C 1
ATOM 754 O O . GLU A 1 101 ? -12.202 12.711 -12.258 1.00 97.19 101 GLU A O 1
ATOM 759 N N . ASP A 1 102 ? -12.747 12.169 -14.361 1.00 97.62 102 ASP A N 1
ATOM 760 C CA . ASP A 1 102 ? -13.599 11.027 -14.009 1.00 97.62 102 ASP A CA 1
ATOM 761 C C . ASP A 1 102 ? -12.800 9.923 -13.298 1.00 97.62 102 ASP A C 1
ATOM 763 O O . ASP A 1 102 ? -13.241 9.370 -12.290 1.00 97.62 102 ASP A O 1
ATOM 767 N N . LYS A 1 103 ? -11.583 9.641 -13.776 1.00 97.75 103 LYS A N 1
ATOM 768 C CA . LYS A 1 103 ? -10.664 8.682 -13.152 1.00 97.75 103 LYS A CA 1
ATOM 769 C C . LYS A 1 103 ? -10.129 9.170 -11.815 1.00 97.75 103 LYS A C 1
ATOM 771 O O . LYS A 1 103 ? -9.959 8.357 -10.910 1.00 97.75 103 LYS A O 1
ATOM 776 N N . TYR A 1 104 ? -9.890 10.468 -11.668 1.00 98.00 104 TYR A N 1
ATOM 777 C CA . TYR A 1 104 ? -9.590 11.059 -10.368 1.00 98.00 104 TYR A CA 1
ATOM 778 C C . TYR A 1 104 ? -10.745 10.849 -9.380 1.00 98.00 104 TYR A C 1
ATOM 780 O O . TYR A 1 104 ? -10.518 10.310 -8.298 1.00 98.00 104 TYR A O 1
ATOM 788 N N . ALA A 1 105 ? -11.974 11.198 -9.769 1.00 98.19 105 ALA A N 1
ATOM 789 C CA . ALA A 1 105 ? -13.148 11.043 -8.915 1.00 98.19 105 ALA A CA 1
ATOM 790 C C . ALA A 1 105 ? -13.377 9.573 -8.518 1.00 98.19 105 ALA A C 1
ATOM 792 O O . ALA A 1 105 ? -13.596 9.289 -7.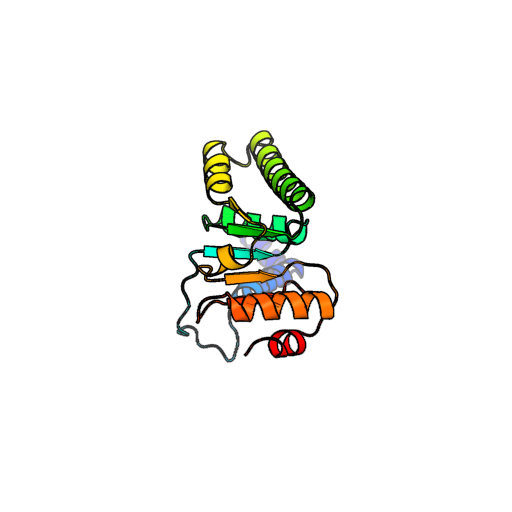344 1.00 98.19 105 ALA A O 1
ATOM 793 N N . GLN A 1 106 ? -13.230 8.633 -9.464 1.00 98.12 106 GLN A N 1
ATOM 794 C CA . GLN A 1 106 ? -13.304 7.188 -9.198 1.00 98.12 106 GLN A CA 1
ATOM 795 C C . GLN A 1 106 ? -12.279 6.739 -8.150 1.00 98.12 106 GLN A C 1
ATOM 797 O O . GLN A 1 106 ? -12.629 6.022 -7.219 1.00 98.12 106 GLN A O 1
ATOM 802 N N . ARG A 1 107 ? -11.021 7.183 -8.265 1.00 98.50 107 ARG A N 1
ATOM 803 C CA . ARG A 1 107 ? -9.961 6.833 -7.305 1.00 98.50 107 ARG A CA 1
ATOM 804 C C . ARG A 1 107 ? -10.228 7.418 -5.926 1.00 98.50 107 ARG A C 1
ATOM 806 O O . ARG A 1 107 ? -10.058 6.726 -4.934 1.00 98.50 107 ARG A O 1
ATOM 813 N N . MET A 1 108 ? -10.670 8.670 -5.853 1.00 98.38 108 MET A N 1
ATOM 814 C CA . MET A 1 108 ? -10.972 9.295 -4.566 1.00 98.38 108 MET A CA 1
ATOM 815 C C . MET A 1 108 ? -12.202 8.683 -3.891 1.00 98.38 108 MET A C 1
ATOM 817 O O . MET A 1 108 ? -12.236 8.630 -2.669 1.00 98.38 108 MET A O 1
ATOM 821 N N . ALA A 1 109 ? -13.174 8.179 -4.658 1.00 98.50 109 ALA A N 1
ATOM 822 C CA . ALA A 1 109 ? -14.337 7.473 -4.120 1.00 98.50 109 ALA A CA 1
ATOM 823 C C . ALA A 1 109 ? -13.990 6.106 -3.499 1.00 98.50 109 ALA A C 1
ATOM 825 O O . ALA A 1 109 ? -14.745 5.599 -2.676 1.00 98.50 109 ALA A O 1
ATOM 826 N N . LEU A 1 110 ? -12.855 5.514 -3.882 1.00 98.69 110 LEU A N 1
ATOM 827 C CA . LEU A 1 110 ? -12.342 4.264 -3.315 1.00 98.69 110 LEU A CA 1
ATOM 828 C C . LEU A 1 110 ? -11.530 4.478 -2.027 1.00 98.69 110 LEU A C 1
ATOM 830 O O . LEU A 1 110 ? -11.196 3.503 -1.356 1.00 98.69 110 LEU A O 1
ATOM 834 N N . LEU A 1 111 ? -11.201 5.726 -1.681 1.00 98.75 111 LEU A N 1
ATOM 835 C CA . LEU A 1 111 ? -10.426 6.057 -0.491 1.00 98.75 111 LEU A CA 1
ATOM 836 C C . LEU A 1 111 ? -11.353 6.364 0.688 1.00 98.75 111 LEU A C 1
ATOM 838 O O . LEU A 1 111 ? -12.091 7.347 0.675 1.00 98.75 111 LEU A O 1
ATOM 842 N N . SER A 1 112 ? -11.251 5.552 1.731 1.00 98.69 112 SER A N 1
ATOM 843 C CA . SER A 1 112 ? -11.860 5.776 3.040 1.00 98.69 112 SER A CA 1
ATOM 844 C C . SER A 1 112 ? -10.783 6.048 4.088 1.00 98.69 112 SER A C 1
ATOM 846 O O . SER A 1 112 ? -9.604 5.741 3.897 1.00 98.69 112 SER A O 1
ATOM 848 N N . THR A 1 113 ? -11.182 6.632 5.212 1.00 98.62 113 THR A N 1
ATOM 849 C CA . THR A 1 113 ? -10.269 6.960 6.307 1.00 98.62 113 THR A CA 1
ATOM 850 C C . THR A 1 113 ? -10.890 6.649 7.652 1.00 98.62 113 THR A C 1
ATOM 852 O O . THR A 1 113 ? -12.100 6.792 7.807 1.00 98.62 113 THR A O 1
ATOM 855 N N . THR A 1 114 ? -10.064 6.301 8.629 1.00 98.69 114 THR A N 1
ATOM 856 C CA . THR A 1 114 ? -10.516 5.985 9.981 1.00 98.69 114 THR A CA 1
ATOM 857 C C . THR A 1 114 ? -9.468 6.348 11.032 1.00 98.69 114 THR A C 1
ATOM 859 O O . THR A 1 114 ? -8.279 6.476 10.731 1.00 98.69 114 THR A O 1
ATOM 862 N N . LEU A 1 115 ? -9.928 6.489 12.276 1.00 98.50 115 LEU A N 1
ATOM 863 C CA . LEU A 1 115 ? -9.091 6.512 13.476 1.00 98.50 115 LEU A CA 1
ATOM 864 C C . LEU A 1 115 ? -9.258 5.243 14.336 1.00 98.50 115 LEU A C 1
ATOM 866 O O . LEU A 1 115 ? -8.707 5.164 15.432 1.00 98.50 115 LEU A O 1
ATOM 870 N N . SER A 1 116 ? -10.039 4.265 13.866 1.00 98.31 116 SER A N 1
ATOM 871 C CA . SER A 1 116 ? -10.368 3.033 14.582 1.00 98.31 116 SER A CA 1
ATOM 872 C C . SER A 1 116 ? -9.858 1.806 13.838 1.00 98.31 116 SER A C 1
ATOM 874 O O . SER A 1 116 ? -10.060 1.664 12.632 1.00 98.31 116 SER A O 1
ATOM 876 N N . TYR A 1 117 ? -9.244 0.881 14.577 1.00 98.38 117 TYR A N 1
ATOM 877 C CA . TYR A 1 117 ? -8.833 -0.414 14.037 1.00 98.38 117 TYR A CA 1
ATOM 878 C C . TYR A 1 117 ? -10.030 -1.256 13.594 1.00 98.38 117 TYR A C 1
ATOM 880 O O . TYR A 1 117 ? -9.912 -1.973 12.604 1.00 98.38 117 TYR A O 1
ATOM 888 N N . ASP A 1 118 ? -11.189 -1.123 14.249 1.00 98.12 118 ASP A N 1
ATOM 889 C CA . ASP A 1 118 ? -12.399 -1.911 13.960 1.00 98.12 118 ASP A CA 1
ATOM 890 C C . ASP A 1 118 ? -12.879 -1.774 12.509 1.00 98.12 118 ASP A C 1
ATOM 892 O O . ASP A 1 118 ? -13.459 -2.705 11.946 1.00 98.12 118 ASP A O 1
ATOM 896 N N . ASP A 1 119 ? -12.594 -0.638 11.871 1.00 98.25 119 ASP A N 1
ATOM 897 C CA . ASP A 1 119 ? -12.947 -0.385 10.473 1.00 98.25 119 ASP A CA 1
ATOM 898 C C . ASP A 1 119 ? -12.058 -1.162 9.484 1.00 98.25 119 ASP A C 1
ATOM 900 O O . ASP A 1 119 ? -12.345 -1.210 8.285 1.00 98.25 119 ASP A O 1
ATOM 904 N N . LEU A 1 120 ? -10.991 -1.807 9.971 1.00 98.44 120 LEU A N 1
ATOM 905 C CA . LEU A 1 120 ? -10.107 -2.664 9.183 1.00 98.44 120 LEU A CA 1
ATOM 906 C C . LEU A 1 120 ? -10.503 -4.145 9.218 1.00 98.44 120 LEU A C 1
ATOM 908 O O . LEU A 1 120 ? -9.952 -4.920 8.437 1.00 98.44 120 LEU A O 1
ATOM 912 N N . LYS A 1 121 ? -11.471 -4.548 10.055 1.00 98.06 121 LYS A N 1
ATOM 913 C CA . LYS A 1 121 ? -11.832 -5.963 10.274 1.00 98.06 121 LYS A CA 1
ATOM 914 C C . LYS A 1 121 ? -12.164 -6.740 8.997 1.00 98.06 121 LYS A C 1
ATOM 916 O O . LYS A 1 121 ? -11.874 -7.927 8.892 1.00 98.06 121 LYS A O 1
ATOM 921 N N . ASP A 1 122 ? -12.739 -6.060 8.003 1.00 97.69 122 ASP A N 1
ATOM 922 C CA . ASP A 1 122 ? -13.174 -6.670 6.745 1.00 97.69 122 ASP A CA 1
ATOM 923 C C . ASP A 1 122 ? -12.099 -6.640 5.641 1.00 97.69 122 ASP A C 1
ATOM 925 O O . ASP A 1 122 ? -12.354 -7.138 4.538 1.00 97.69 122 ASP A O 1
ATOM 929 N N . CYS A 1 123 ? -10.919 -6.063 5.897 1.00 98.62 123 CYS A N 1
ATOM 930 C CA . CYS A 1 123 ? -9.835 -5.973 4.916 1.00 98.62 123 CYS A CA 1
ATOM 931 C C . CYS A 1 123 ? -9.214 -7.347 4.633 1.00 98.62 123 CYS A C 1
ATOM 933 O O . CYS A 1 123 ? -9.041 -8.167 5.530 1.00 98.62 123 CYS A O 1
ATOM 935 N N . ASP A 1 124 ? -8.869 -7.598 3.370 1.00 98.69 124 ASP A N 1
ATOM 936 C CA . ASP A 1 124 ? -8.189 -8.828 2.939 1.00 98.69 124 ASP A CA 1
ATOM 937 C C . ASP A 1 124 ? -6.664 -8.709 3.062 1.00 98.69 124 ASP A C 1
ATOM 939 O O . ASP A 1 124 ? -5.969 -9.700 3.275 1.00 98.69 124 ASP A O 1
ATOM 943 N N . LEU A 1 125 ? -6.150 -7.486 2.926 1.00 98.88 125 LEU A N 1
ATOM 944 C CA . LEU A 1 125 ? -4.740 -7.134 3.052 1.00 98.88 125 LEU A CA 1
ATOM 945 C C . LEU A 1 125 ? -4.624 -5.870 3.900 1.00 98.88 125 LEU A C 1
ATOM 947 O O . LEU A 1 125 ? -5.287 -4.878 3.605 1.00 98.88 125 LEU A O 1
ATOM 951 N N . ILE A 1 126 ? -3.770 -5.887 4.920 1.00 98.81 126 ILE A N 1
ATOM 952 C CA . ILE A 1 126 ? -3.465 -4.717 5.742 1.00 98.81 126 ILE A CA 1
ATOM 953 C C . ILE A 1 126 ? -1.958 -4.479 5.728 1.00 98.81 126 ILE A C 1
ATOM 955 O O . ILE A 1 126 ? -1.181 -5.376 6.050 1.00 98.81 126 ILE A O 1
ATOM 959 N N . ILE A 1 127 ? -1.550 -3.268 5.341 1.00 98.88 127 ILE A N 1
ATOM 960 C CA . ILE A 1 127 ? -0.143 -2.874 5.229 1.00 98.88 127 ILE A CA 1
ATOM 961 C C . ILE A 1 127 ? 0.179 -1.824 6.288 1.00 98.88 127 ILE A C 1
ATOM 963 O O . ILE A 1 127 ? -0.372 -0.722 6.290 1.00 98.88 127 ILE A O 1
ATOM 967 N N . GLU A 1 128 ? 1.107 -2.158 7.173 1.00 98.56 128 GLU A N 1
ATOM 968 C CA . GLU A 1 128 ? 1.650 -1.252 8.175 1.00 98.56 128 GLU A CA 1
ATOM 969 C C . GLU A 1 128 ? 2.758 -0.377 7.567 1.00 98.56 128 GLU A C 1
ATOM 971 O O . GLU A 1 128 ? 3.720 -0.885 6.993 1.00 98.56 128 GLU A O 1
ATOM 976 N N . ALA A 1 129 ? 2.619 0.946 7.692 1.00 97.88 129 ALA A N 1
ATOM 977 C CA . ALA A 1 129 ? 3.589 1.951 7.253 1.00 97.88 129 ALA A CA 1
ATOM 978 C C . ALA A 1 129 ? 3.742 3.077 8.299 1.00 97.88 129 ALA A C 1
ATOM 980 O O . ALA A 1 129 ? 3.707 4.271 7.976 1.00 97.88 129 ALA A O 1
ATOM 981 N N . VAL A 1 130 ? 3.879 2.683 9.565 1.00 96.44 130 VAL A N 1
ATOM 982 C CA . VAL A 1 130 ? 4.112 3.560 10.714 1.00 96.44 130 VAL A CA 1
ATOM 983 C C . VAL A 1 130 ? 5.609 3.748 10.976 1.00 96.44 130 VAL A C 1
ATOM 985 O O . VAL A 1 130 ? 6.459 3.396 10.159 1.00 96.44 130 VAL A O 1
ATOM 988 N N . PHE A 1 131 ? 5.939 4.394 12.095 1.00 94.62 131 PHE A N 1
ATOM 989 C CA . PHE A 1 131 ? 7.315 4.716 12.449 1.00 94.62 131 PHE A CA 1
ATOM 990 C C . PHE A 1 131 ? 8.184 3.457 12.590 1.00 94.62 131 PHE A C 1
ATOM 992 O O . PHE A 1 131 ? 7.720 2.408 13.037 1.00 94.62 131 PHE A O 1
ATOM 999 N N . GLU A 1 132 ? 9.458 3.581 12.225 1.00 96.19 132 GLU A N 1
ATOM 1000 C CA . GLU A 1 132 ? 10.403 2.465 12.170 1.00 96.19 132 GLU A CA 1
ATOM 1001 C C . GLU A 1 132 ? 10.986 2.156 13.560 1.00 96.19 132 GLU A C 1
ATOM 1003 O O . GLU A 1 132 ? 12.169 2.348 13.829 1.00 96.19 132 GLU A O 1
ATOM 1008 N N . GLU A 1 133 ? 10.119 1.721 14.473 1.00 97.25 133 GLU A N 1
ATOM 1009 C CA . GLU A 1 133 ? 10.457 1.346 15.846 1.00 97.25 133 GLU A CA 1
ATOM 1010 C C . GLU A 1 133 ? 9.700 0.066 16.225 1.00 97.25 133 GLU A C 1
ATOM 1012 O O . GLU A 1 133 ? 8.522 -0.095 15.894 1.00 97.25 133 GLU A O 1
ATOM 1017 N N . ILE A 1 134 ? 10.389 -0.878 16.873 1.00 97.00 134 ILE A N 1
ATOM 1018 C CA . ILE A 1 134 ? 9.865 -2.230 17.084 1.00 97.00 134 ILE A CA 1
ATOM 1019 C C . ILE A 1 134 ? 8.691 -2.259 18.066 1.00 97.00 134 ILE A C 1
ATOM 1021 O O . ILE A 1 134 ? 7.738 -2.989 17.820 1.00 97.00 134 ILE A O 1
ATOM 1025 N N . GLY A 1 135 ? 8.712 -1.448 19.125 1.00 97.50 135 GLY A N 1
ATOM 1026 C CA . GLY A 1 135 ? 7.613 -1.331 20.085 1.00 97.50 135 GLY A CA 1
ATOM 1027 C C . GLY A 1 135 ? 6.352 -0.725 19.465 1.00 97.50 135 GLY A C 1
ATOM 1028 O O . GLY A 1 135 ? 5.242 -1.190 19.729 1.00 97.50 135 GLY A O 1
ATOM 1029 N N . VAL A 1 136 ? 6.505 0.263 18.579 1.00 97.19 136 VAL A N 1
ATOM 1030 C CA . VAL A 1 136 ? 5.401 0.820 17.786 1.00 97.19 136 VAL A CA 1
ATOM 1031 C C . VAL A 1 136 ? 4.795 -0.263 16.891 1.00 97.19 136 VAL A C 1
ATOM 1033 O O . VAL A 1 136 ? 3.576 -0.436 16.891 1.00 97.19 136 VAL A O 1
ATOM 1036 N N . LYS A 1 137 ? 5.619 -1.023 16.158 1.00 97.75 137 LYS A N 1
ATOM 1037 C CA . LYS A 1 137 ? 5.118 -2.112 15.305 1.00 97.75 137 LYS A CA 1
ATOM 1038 C C . LYS A 1 137 ? 4.492 -3.236 16.130 1.00 97.75 137 LYS A C 1
ATOM 1040 O O . LYS A 1 137 ? 3.430 -3.717 15.761 1.00 97.75 137 LYS A O 1
ATOM 1045 N N . GLU A 1 138 ? 5.065 -3.596 17.274 1.00 98.25 138 GLU A N 1
ATOM 1046 C CA . GLU A 1 138 ? 4.474 -4.569 18.197 1.00 98.25 138 GLU A CA 1
ATOM 1047 C C . GLU A 1 138 ? 3.057 -4.167 18.618 1.00 98.25 138 GLU A C 1
ATOM 1049 O O . GLU A 1 138 ? 2.132 -4.975 18.532 1.00 98.25 138 GLU A O 1
ATOM 1054 N N . ALA A 1 139 ? 2.866 -2.910 19.028 1.00 97.75 139 ALA A N 1
ATOM 1055 C CA . ALA A 1 139 ? 1.552 -2.408 19.408 1.00 97.75 139 ALA A CA 1
ATOM 1056 C C . ALA A 1 139 ? 0.555 -2.477 18.240 1.00 97.75 139 ALA A C 1
ATOM 1058 O O . ALA A 1 139 ? -0.576 -2.923 18.428 1.00 97.75 139 ALA A O 1
ATOM 1059 N N . VAL A 1 140 ? 0.978 -2.081 17.036 1.00 98.12 140 VAL A N 1
ATOM 1060 C CA . VAL A 1 140 ? 0.144 -2.136 15.826 1.00 98.12 140 VAL A CA 1
ATOM 1061 C C . VAL A 1 140 ? -0.248 -3.572 15.480 1.00 98.12 140 VAL A C 1
ATOM 1063 O O . VAL A 1 140 ? -1.430 -3.854 15.297 1.00 98.12 140 VAL A O 1
ATOM 1066 N N . PHE A 1 141 ? 0.718 -4.488 15.406 1.00 98.44 141 PHE A N 1
ATOM 1067 C CA . PHE A 1 141 ? 0.462 -5.865 14.990 1.00 98.44 141 PHE A CA 1
ATOM 1068 C C . PHE A 1 141 ? -0.395 -6.626 16.007 1.00 98.44 141 PHE A C 1
ATOM 1070 O O . PHE A 1 141 ? -1.262 -7.382 15.588 1.00 98.44 141 PHE A O 1
ATOM 1077 N N . LYS A 1 142 ? -0.279 -6.342 17.311 1.00 98.25 142 LYS A N 1
ATOM 1078 C CA . LYS A 1 142 ? -1.202 -6.879 18.330 1.00 98.25 142 LYS A CA 1
ATOM 1079 C C . LYS A 1 142 ? -2.642 -6.386 18.166 1.00 98.25 142 LYS A C 1
ATOM 1081 O O . LYS A 1 142 ? -3.578 -7.142 18.400 1.00 98.25 142 LYS A O 1
ATOM 1086 N N . GLN A 1 143 ? -2.840 -5.123 17.783 1.00 98.06 143 GLN A N 1
ATOM 1087 C CA . GLN A 1 143 ? -4.186 -4.610 17.486 1.00 98.06 143 GLN A CA 1
ATOM 1088 C C . GLN A 1 143 ? -4.751 -5.247 16.213 1.00 98.06 143 GLN A C 1
ATOM 1090 O O . GLN A 1 143 ? -5.929 -5.590 16.164 1.00 98.06 143 GLN A O 1
ATOM 1095 N N . LEU A 1 144 ? -3.907 -5.436 15.196 1.00 97.88 144 LEU A N 1
ATOM 1096 C CA . LEU A 1 144 ? -4.300 -6.115 13.965 1.00 97.88 144 LEU A CA 1
ATOM 1097 C C . LEU A 1 144 ? -4.676 -7.572 14.194 1.00 97.88 144 LEU A C 1
ATOM 1099 O O . LEU A 1 144 ? -5.689 -8.002 13.660 1.00 97.88 144 LEU A O 1
ATOM 1103 N N . ASP A 1 145 ? -3.916 -8.294 15.008 1.00 97.38 145 ASP A N 1
ATOM 1104 C CA . ASP A 1 145 ? -4.199 -9.682 15.375 1.00 97.38 145 ASP A CA 1
ATOM 1105 C C . ASP A 1 145 ? -5.592 -9.845 15.999 1.00 97.38 145 ASP A C 1
ATOM 1107 O O . ASP A 1 145 ? -6.334 -10.769 15.681 1.00 97.38 145 ASP A O 1
ATOM 1111 N N . ALA A 1 146 ? -5.995 -8.882 16.832 1.00 97.38 146 ALA A N 1
ATOM 1112 C CA . ALA A 1 146 ? -7.296 -8.899 17.491 1.00 97.38 146 ALA A CA 1
ATOM 1113 C C . ALA A 1 146 ? -8.477 -8.562 16.560 1.00 97.38 146 ALA A C 1
ATOM 1115 O O . ALA A 1 146 ? -9.604 -8.981 16.828 1.00 97.38 146 ALA A O 1
ATOM 1116 N N . VAL A 1 147 ? -8.252 -7.768 15.508 1.00 97.62 147 VAL A N 1
ATOM 1117 C CA . VAL A 1 147 ? -9.334 -7.164 14.708 1.00 97.62 147 VAL A CA 1
ATOM 1118 C C . VAL A 1 147 ? -9.436 -7.739 13.299 1.00 97.62 147 VAL A C 1
ATOM 1120 O O . VAL A 1 147 ? -10.533 -7.815 12.739 1.00 97.62 147 VAL A O 1
ATOM 1123 N N . ALA A 1 148 ? -8.315 -8.122 12.693 1.00 98.00 148 ALA A N 1
ATOM 1124 C CA . ALA A 1 148 ? -8.293 -8.628 11.333 1.00 98.00 148 ALA A CA 1
ATOM 1125 C C . ALA A 1 148 ? -9.055 -9.955 11.243 1.00 98.00 148 ALA A C 1
ATOM 1127 O O . ALA A 1 148 ? -8.893 -10.858 12.063 1.00 98.00 148 ALA A O 1
ATOM 1128 N N . LYS A 1 149 ? -9.890 -10.099 10.211 1.00 97.56 149 LYS A N 1
ATOM 1129 C CA . LYS A 1 149 ? -10.579 -11.367 9.965 1.00 97.56 149 LYS A CA 1
ATOM 1130 C C . LYS A 1 149 ? -9.582 -12.509 9.706 1.00 97.56 149 LYS A C 1
ATOM 1132 O O . LYS A 1 149 ? -8.534 -12.286 9.088 1.00 97.56 149 LYS A O 1
ATOM 1137 N N . PRO A 1 150 ? -9.941 -13.759 10.049 1.00 96.56 150 PRO A N 1
ATOM 1138 C CA . PRO A 1 150 ? -9.163 -14.924 9.653 1.00 96.56 150 PRO A CA 1
ATOM 1139 C C . PRO A 1 150 ? -8.899 -14.942 8.144 1.00 96.56 150 PRO A C 1
ATOM 1141 O O . PRO A 1 150 ? -9.803 -14.736 7.332 1.00 96.56 150 PRO A O 1
ATOM 1144 N N . GLY A 1 151 ? -7.648 -15.194 7.763 1.00 95.94 151 GLY A N 1
ATOM 1145 C CA . GLY A 1 151 ? -7.232 -15.209 6.362 1.00 95.94 151 GLY A CA 1
ATOM 1146 C C . GLY A 1 151 ? -6.872 -13.838 5.776 1.00 95.94 151 GLY A C 1
ATOM 1147 O O . GLY A 1 151 ? -6.411 -13.799 4.632 1.00 95.94 151 GLY A O 1
ATOM 1148 N N . ALA A 1 152 ? -6.996 -12.741 6.528 1.00 98.12 152 ALA A N 1
ATOM 1149 C CA . ALA A 1 152 ? -6.364 -11.481 6.147 1.00 98.12 152 ALA A CA 1
ATOM 1150 C C . ALA A 1 152 ? -4.834 -11.642 6.076 1.00 98.12 152 ALA A C 1
ATOM 1152 O O . ALA A 1 152 ? -4.235 -12.427 6.816 1.00 98.12 152 ALA A O 1
ATOM 1153 N N . ILE A 1 153 ? -4.200 -10.926 5.151 1.00 98.50 153 ILE A N 1
ATOM 1154 C CA . ILE A 1 153 ? -2.742 -10.839 5.047 1.00 98.50 153 ILE A CA 1
ATOM 1155 C C 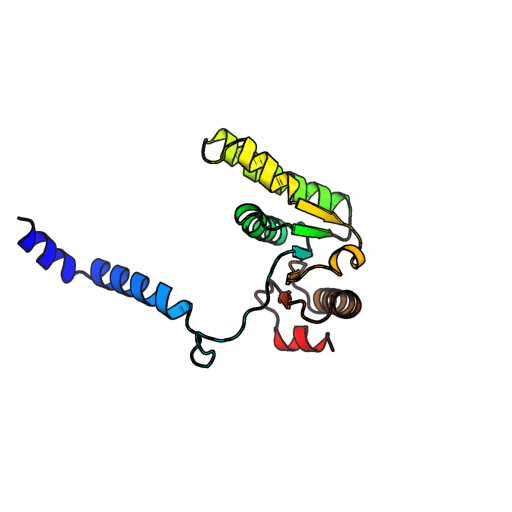. ILE A 1 153 ? -2.293 -9.589 5.799 1.00 98.50 153 ILE A C 1
ATOM 1157 O O . ILE A 1 153 ? -2.747 -8.488 5.487 1.00 98.50 153 ILE A O 1
ATOM 1161 N N . LEU A 1 154 ? -1.385 -9.756 6.758 1.00 98.56 154 LEU A N 1
ATOM 1162 C CA . LEU A 1 154 ? -0.733 -8.653 7.459 1.00 98.56 154 LEU A CA 1
ATOM 1163 C C . LEU A 1 154 ? 0.671 -8.470 6.882 1.00 98.56 154 LEU A C 1
ATOM 1165 O O . LEU A 1 154 ? 1.450 -9.420 6.829 1.00 98.56 154 LEU A O 1
ATOM 1169 N N . ALA A 1 155 ? 0.988 -7.261 6.432 1.00 98.50 155 ALA A N 1
ATOM 1170 C CA . ALA A 1 155 ? 2.274 -6.932 5.831 1.00 98.50 155 ALA A CA 1
ATOM 1171 C C . ALA A 1 155 ? 2.887 -5.701 6.506 1.00 98.50 155 ALA A C 1
ATOM 1173 O O . ALA A 1 155 ? 2.176 -4.764 6.864 1.00 98.50 155 ALA A O 1
ATOM 1174 N N . SER A 1 156 ? 4.213 -5.675 6.643 1.00 98.31 156 SER A N 1
ATOM 1175 C CA . SER A 1 156 ? 4.955 -4.499 7.105 1.00 98.31 156 SER A CA 1
ATOM 1176 C C . SER A 1 156 ? 5.737 -3.886 5.949 1.00 98.31 156 SER A C 1
ATOM 1178 O O . SER A 1 156 ? 6.375 -4.596 5.176 1.00 98.31 156 SER A O 1
ATOM 1180 N N . ASN A 1 157 ? 5.721 -2.557 5.856 1.00 98.12 157 ASN A N 1
ATOM 1181 C CA . ASN A 1 157 ? 6.583 -1.776 4.968 1.00 98.12 157 ASN A CA 1
ATOM 1182 C C . ASN A 1 157 ? 7.957 -1.472 5.614 1.00 98.12 157 ASN A C 1
ATOM 1184 O O . ASN A 1 157 ? 8.636 -0.527 5.216 1.00 98.12 157 ASN A O 1
ATOM 1188 N N . THR A 1 158 ? 8.362 -2.210 6.652 1.00 96.69 158 THR A N 1
ATOM 1189 C CA . THR A 1 158 ? 9.683 -2.033 7.266 1.00 96.69 158 THR A CA 1
ATOM 1190 C C . THR A 1 158 ? 10.815 -2.238 6.253 1.00 96.69 158 THR A C 1
ATOM 1192 O O . THR A 1 158 ? 10.712 -3.029 5.317 1.00 96.69 158 THR A O 1
ATOM 1195 N N . SER A 1 159 ? 11.905 -1.502 6.446 1.00 95.12 159 SER A N 1
ATOM 1196 C CA . SER A 1 159 ? 13.139 -1.594 5.660 1.00 95.12 159 SER A CA 1
ATOM 1197 C C . SER A 1 159 ? 14.337 -2.064 6.484 1.00 95.12 159 SER A C 1
ATOM 1199 O O . SER A 1 159 ? 15.339 -2.483 5.908 1.00 95.12 159 SER A O 1
ATOM 1201 N N . THR A 1 160 ? 14.250 -1.990 7.818 1.00 95.19 160 THR A N 1
ATOM 1202 C CA . THR A 1 160 ? 15.384 -2.281 8.709 1.00 95.19 160 THR A CA 1
ATOM 1203 C C . THR A 1 160 ? 15.072 -3.245 9.846 1.00 95.19 160 THR A C 1
ATOM 1205 O O . THR A 1 160 ? 16.005 -3.681 10.516 1.00 95.19 160 THR A O 1
ATOM 1208 N N . LEU A 1 161 ? 13.799 -3.537 10.124 1.00 96.19 161 LEU A N 1
ATOM 1209 C CA . LEU A 1 161 ? 13.417 -4.419 11.225 1.00 96.19 161 LEU A CA 1
ATOM 1210 C C . LEU A 1 161 ? 13.192 -5.847 10.736 1.00 96.19 161 LEU A C 1
ATOM 1212 O O . LEU A 1 161 ? 12.821 -6.092 9.590 1.00 96.19 161 LEU A O 1
ATOM 1216 N N . ASP A 1 162 ? 13.429 -6.782 11.647 1.00 97.81 162 ASP A N 1
ATOM 1217 C CA . ASP A 1 162 ? 13.245 -8.205 11.408 1.00 97.81 162 ASP A CA 1
ATOM 1218 C C . ASP A 1 162 ? 11.750 -8.552 11.313 1.00 97.81 162 ASP A C 1
ATOM 1220 O O . ASP A 1 162 ? 10.981 -8.348 12.260 1.00 97.81 162 ASP A O 1
ATOM 1224 N N . VAL A 1 163 ? 11.344 -9.081 10.158 1.00 97.81 163 VAL A N 1
ATOM 1225 C CA . VAL A 1 163 ? 9.960 -9.478 9.880 1.00 97.81 163 VAL A CA 1
ATOM 1226 C C . VAL A 1 163 ? 9.552 -10.696 10.712 1.00 97.81 163 VAL A C 1
ATOM 1228 O O . VAL A 1 163 ? 8.408 -10.739 11.162 1.00 97.81 163 VAL A O 1
ATOM 1231 N N . ASP A 1 164 ? 10.467 -11.625 11.011 1.00 97.94 164 ASP A N 1
ATOM 1232 C CA . ASP A 1 164 ? 10.172 -12.785 11.866 1.00 97.94 164 ASP A CA 1
ATOM 1233 C C . ASP A 1 164 ? 9.853 -12.325 13.290 1.00 97.94 164 ASP A C 1
ATOM 1235 O O . ASP A 1 164 ? 8.937 -12.829 13.951 1.00 97.94 164 ASP A O 1
ATOM 1239 N N . LYS A 1 165 ? 10.561 -11.289 13.757 1.00 97.69 165 LYS A N 1
ATOM 1240 C CA . LYS A 1 165 ? 10.272 -10.678 15.053 1.00 97.69 165 LYS A CA 1
ATOM 1241 C C . LYS A 1 165 ? 8.896 -10.017 15.072 1.00 97.69 165 LYS A C 1
ATOM 1243 O O . LYS A 1 165 ? 8.179 -10.185 16.057 1.00 97.69 165 LYS A O 1
ATOM 1248 N N . ILE A 1 166 ? 8.518 -9.305 14.011 1.00 97.94 166 ILE A N 1
ATOM 1249 C CA . ILE A 1 166 ? 7.188 -8.690 13.890 1.00 97.94 166 ILE A CA 1
ATOM 1250 C C . ILE A 1 166 ? 6.091 -9.763 13.861 1.00 97.94 166 ILE A C 1
ATOM 1252 O O . ILE A 1 166 ? 5.097 -9.641 14.574 1.00 97.94 166 ILE A O 1
ATOM 1256 N N . ALA A 1 167 ? 6.296 -10.843 13.103 1.00 97.62 167 ALA A N 1
ATOM 1257 C CA . ALA A 1 167 ? 5.360 -11.962 13.023 1.00 97.62 167 ALA A CA 1
ATOM 1258 C C . ALA A 1 167 ? 5.139 -12.642 14.387 1.00 97.62 167 ALA A C 1
ATOM 1260 O O . ALA A 1 167 ? 4.039 -13.104 14.673 1.00 97.62 167 ALA A O 1
ATOM 1261 N N . SER A 1 168 ? 6.144 -12.639 15.274 1.00 97.75 168 SER A N 1
ATOM 1262 C CA . SER A 1 168 ? 6.018 -13.204 16.629 1.00 97.75 168 SER A CA 1
ATOM 1263 C C . SER A 1 168 ? 5.020 -12.476 17.548 1.00 97.75 168 SER A C 1
ATOM 1265 O O . SER A 1 168 ? 4.756 -12.949 18.652 1.00 97.75 168 SER A O 1
ATOM 1267 N N . PHE A 1 169 ? 4.481 -11.325 17.129 1.00 97.19 169 PHE A N 1
ATOM 1268 C CA . PHE A 1 169 ? 3.492 -10.554 17.890 1.00 97.19 169 PHE A CA 1
ATOM 1269 C C . PHE A 1 169 ? 2.034 -10.944 17.610 1.00 97.19 169 PHE A C 1
ATOM 1271 O O . PHE A 1 169 ? 1.151 -10.445 18.306 1.00 97.19 169 PHE A O 1
ATOM 1278 N N . THR A 1 170 ? 1.803 -11.796 16.611 1.00 93.06 170 THR A N 1
ATOM 1279 C CA . THR A 1 170 ? 0.483 -12.262 16.149 1.00 93.06 170 THR A CA 1
ATOM 1280 C C . THR A 1 170 ? 0.343 -13.772 16.371 1.00 93.06 170 THR A C 1
ATOM 1282 O O . THR A 1 170 ? 1.362 -14.467 16.274 1.00 93.06 170 THR A O 1
ATOM 1285 N N . GLY A 1 171 ? -0.859 -14.292 16.668 1.00 80.44 171 GLY A N 1
ATOM 1286 C CA . GLY A 1 171 ? -1.043 -15.703 17.057 1.00 80.44 171 GLY A CA 1
ATOM 1287 C C . GLY A 1 171 ? -2.445 -16.278 16.899 1.00 80.44 171 GLY A C 1
ATOM 1288 O O . GLY A 1 171 ? -3.341 -15.870 17.666 1.00 80.44 171 GLY A O 1
#

Secondary structure (DSSP, 8-state):
-HHHHHHHHHTSHHHHHHHHHHHHHHHHT--TTS-TTPPPPP---EEEE--SHHHHHHHHHHHHTT--EEEE-S-HHHHHHHHHHHHHHHHHHHHTTSS-HHHHHHHHHTEEEES-GGGGTT-SEEEE---S-HHHHHHHHHHHHHHSPTTPEEEE--SSS-HHHHHTT--